Protein AF-A0A1Y0BF62-F1 (afdb_monomer)

Structure (mmCIF, N/CA/C/O backbone):
data_AF-A0A1Y0BF62-F1
#
_entry.id   AF-A0A1Y0BF62-F1
#
loop_
_atom_site.group_PDB
_atom_site.id
_atom_site.type_symbol
_atom_site.label_atom_id
_atom_site.label_alt_id
_atom_site.label_comp_id
_atom_site.label_asym_id
_atom_site.label_entity_id
_atom_site.label_seq_id
_atom_site.pdbx_PDB_ins_code
_atom_site.Cartn_x
_atom_site.Cartn_y
_atom_site.Cartn_z
_atom_site.occupancy
_atom_site.B_iso_or_equiv
_atom_site.auth_seq_id
_atom_site.auth_comp_id
_atom_site.auth_asym_id
_atom_site.auth_atom_id
_atom_site.pdbx_PDB_model_num
ATOM 1 N N . MET A 1 1 ? 2.958 -8.377 -16.073 1.00 68.50 1 MET A N 1
ATOM 2 C CA . MET A 1 1 ? 1.977 -9.301 -15.445 1.00 68.50 1 MET A CA 1
ATOM 3 C C . MET A 1 1 ? 2.474 -9.808 -14.091 1.00 68.50 1 MET A C 1
ATOM 5 O O . MET A 1 1 ? 1.680 -9.956 -13.177 1.00 68.50 1 MET A O 1
ATOM 9 N N . ASP A 1 2 ? 3.781 -9.985 -13.922 1.00 89.94 2 ASP A N 1
ATOM 10 C CA . ASP A 1 2 ? 4.458 -10.363 -12.674 1.00 89.94 2 ASP A CA 1
ATOM 11 C C . ASP A 1 2 ? 4.231 -9.420 -11.474 1.00 89.94 2 ASP A C 1
ATOM 13 O O . ASP A 1 2 ? 3.978 -9.910 -10.380 1.00 89.94 2 ASP A O 1
ATOM 17 N N . VAL A 1 3 ? 4.248 -8.090 -11.644 1.00 92.12 3 VAL A N 1
ATOM 18 C CA . VAL A 1 3 ? 3.962 -7.158 -10.524 1.00 92.12 3 VAL A CA 1
ATOM 19 C C . VAL A 1 3 ? 2.526 -7.314 -10.008 1.00 92.12 3 VAL A C 1
ATOM 21 O O . VAL A 1 3 ? 2.290 -7.238 -8.805 1.00 92.12 3 VAL A O 1
ATOM 24 N N . VAL A 1 4 ? 1.570 -7.545 -10.912 1.00 92.69 4 VAL A N 1
ATOM 25 C CA . VAL A 1 4 ? 0.155 -7.758 -10.562 1.00 92.69 4 VAL A CA 1
ATOM 26 C C . VAL A 1 4 ? -0.028 -9.104 -9.861 1.00 92.69 4 VAL A C 1
ATOM 28 O O . VAL A 1 4 ? -0.746 -9.176 -8.870 1.00 92.69 4 VAL A O 1
ATOM 31 N N . ALA A 1 5 ? 0.667 -10.147 -10.321 1.00 95.50 5 ALA A N 1
ATOM 32 C CA . ALA A 1 5 ? 0.662 -11.449 -9.661 1.00 95.50 5 ALA A CA 1
ATOM 33 C C . ALA A 1 5 ? 1.233 -11.370 -8.234 1.00 95.50 5 ALA A C 1
ATOM 35 O O . ALA A 1 5 ? 0.630 -11.889 -7.298 1.00 95.50 5 ALA A O 1
ATOM 36 N N . ASP A 1 6 ? 2.352 -10.662 -8.040 1.00 96.56 6 ASP A N 1
ATOM 37 C CA . ASP A 1 6 ? 2.916 -10.477 -6.699 1.00 96.56 6 ASP A CA 1
ATOM 38 C C . ASP A 1 6 ? 2.016 -9.606 -5.810 1.00 96.56 6 ASP A C 1
ATOM 40 O O . ASP A 1 6 ? 1.905 -9.855 -4.612 1.00 96.56 6 ASP A O 1
ATOM 44 N N . TYR A 1 7 ? 1.321 -8.619 -6.384 1.00 96.25 7 TYR A N 1
ATOM 45 C CA . TYR A 1 7 ? 0.307 -7.848 -5.664 1.00 96.25 7 TYR A CA 1
ATOM 46 C C . TYR A 1 7 ? -0.834 -8.738 -5.159 1.00 96.25 7 TYR A C 1
ATOM 48 O O . TYR A 1 7 ? -1.144 -8.676 -3.972 1.00 96.25 7 TYR A O 1
ATOM 56 N N . ALA A 1 8 ? -1.408 -9.590 -6.015 1.00 96.62 8 ALA A N 1
ATOM 57 C CA . ALA A 1 8 ? -2.481 -10.507 -5.627 1.00 96.62 8 ALA A CA 1
ATOM 58 C C . ALA A 1 8 ? -2.041 -11.435 -4.482 1.00 96.62 8 ALA A C 1
ATOM 60 O O . ALA A 1 8 ? -2.690 -11.482 -3.439 1.00 96.62 8 ALA A O 1
ATOM 61 N N . ARG A 1 9 ? -0.861 -12.052 -4.617 1.00 97.31 9 ARG A N 1
ATOM 62 C CA . ARG A 1 9 ? -0.258 -12.895 -3.574 1.00 97.31 9 ARG A CA 1
ATOM 63 C C . ARG A 1 9 ? -0.072 -12.148 -2.248 1.00 97.31 9 ARG A C 1
ATOM 65 O O . ARG A 1 9 ? -0.308 -12.693 -1.175 1.00 97.31 9 ARG A O 1
ATOM 72 N N . ILE A 1 10 ? 0.387 -10.896 -2.290 1.00 97.50 10 ILE A N 1
ATOM 73 C CA . ILE A 1 10 ? 0.577 -10.085 -1.078 1.00 97.50 10 ILE A CA 1
ATOM 74 C C . ILE A 1 10 ? -0.766 -9.706 -0.439 1.00 97.50 10 ILE A C 1
ATOM 76 O O . ILE A 1 10 ? -0.838 -9.630 0.786 1.00 97.50 10 ILE A O 1
ATOM 80 N N . VAL A 1 11 ? -1.814 -9.472 -1.231 1.00 96.62 11 VAL A N 1
ATOM 81 C CA . VAL A 1 11 ? -3.164 -9.206 -0.713 1.00 96.62 11 VAL A CA 1
ATOM 82 C C . VAL A 1 11 ? -3.723 -10.430 0.009 1.00 96.62 11 VAL A C 1
ATOM 84 O O . VAL A 1 11 ? -4.261 -10.272 1.099 1.00 96.62 11 VAL A O 1
ATOM 87 N N . GLU A 1 12 ? -3.531 -11.638 -0.519 1.00 96.94 12 GLU A N 1
ATOM 88 C CA . GLU A 1 12 ? -3.909 -12.879 0.176 1.00 96.94 12 GLU A CA 1
ATOM 89 C C . GLU A 1 12 ? -3.200 -13.001 1.531 1.00 96.94 12 GLU A C 1
ATOM 91 O O . GLU A 1 12 ? -3.847 -13.193 2.561 1.00 96.94 12 GLU A O 1
ATOM 96 N N . LEU A 1 13 ? -1.884 -12.760 1.566 1.00 97.00 13 LEU A N 1
ATOM 97 C CA . LEU A 1 13 ? -1.133 -12.737 2.824 1.00 97.00 13 LEU A CA 1
ATOM 98 C C . LEU A 1 13 ? -1.624 -11.649 3.784 1.00 97.00 13 LEU A C 1
ATOM 100 O O . LEU A 1 13 ? -1.580 -11.846 4.996 1.00 97.00 13 LEU A O 1
ATOM 104 N N . LEU A 1 14 ? -2.060 -10.497 3.271 1.00 96.50 14 LEU A N 1
ATOM 105 C CA . LEU A 1 14 ? -2.609 -9.419 4.091 1.00 96.50 14 LEU A CA 1
ATOM 106 C C . LEU A 1 14 ? -3.959 -9.804 4.698 1.00 96.50 14 LEU A C 1
ATOM 108 O O . LEU A 1 14 ? -4.224 -9.430 5.837 1.00 96.50 14 LEU A O 1
ATOM 112 N N . ILE A 1 15 ? -4.789 -10.547 3.969 1.00 93.75 15 ILE A N 1
ATOM 113 C CA . ILE A 1 15 ? -6.057 -11.077 4.481 1.00 93.75 15 ILE A CA 1
ATOM 114 C C . ILE A 1 15 ? -5.787 -12.078 5.611 1.00 93.75 15 ILE A C 1
ATOM 116 O O . ILE A 1 15 ? -6.423 -11.999 6.657 1.00 93.75 15 ILE A O 1
ATOM 120 N N . GLU A 1 16 ? -4.810 -12.967 5.433 1.00 94.75 16 GLU A N 1
ATOM 121 C CA . GLU A 1 16 ? -4.466 -14.000 6.417 1.00 94.75 16 GLU A CA 1
ATOM 122 C C . GLU A 1 16 ? -3.790 -13.428 7.676 1.00 94.75 16 GLU A C 1
ATOM 124 O O . GLU A 1 16 ? -4.149 -13.771 8.800 1.00 94.75 16 GLU A O 1
ATOM 129 N N . HIS A 1 17 ? -2.815 -12.531 7.505 1.00 94.06 17 HIS A N 1
ATOM 130 C CA . HIS A 1 17 ? -1.959 -12.063 8.602 1.00 94.06 17 HIS A CA 1
ATOM 131 C C . HIS A 1 17 ? -2.379 -10.699 9.169 1.00 94.06 17 HIS A C 1
ATOM 133 O O . HIS A 1 17 ? -1.892 -10.282 10.228 1.00 94.06 17 HIS A O 1
ATOM 139 N N . GLY A 1 18 ? -3.241 -9.964 8.463 1.00 91.44 18 GLY A N 1
ATOM 140 C CA . GLY A 1 18 ? -3.711 -8.640 8.856 1.00 91.44 18 GLY A CA 1
ATOM 141 C C . GLY A 1 18 ? -2.563 -7.669 9.186 1.00 91.44 18 GLY A C 1
ATOM 142 O O . GLY A 1 18 ? -1.596 -7.556 8.424 1.00 91.44 18 GLY A O 1
ATOM 143 N N . PRO A 1 19 ? -2.622 -6.944 10.320 1.00 89.31 19 PRO A N 1
ATOM 144 C CA . PRO A 1 19 ? -1.620 -5.937 10.684 1.00 89.31 19 PRO A CA 1
ATOM 145 C C . PRO A 1 19 ? -0.238 -6.523 11.009 1.00 89.31 19 PRO A C 1
ATOM 147 O O . PRO A 1 19 ? 0.730 -5.769 11.123 1.00 89.31 19 PRO A O 1
ATOM 150 N N . ASN A 1 20 ? -0.121 -7.848 11.142 1.00 92.38 20 ASN A N 1
ATOM 151 C CA . ASN A 1 20 ? 1.156 -8.520 11.370 1.00 92.38 20 ASN A CA 1
ATOM 152 C C . ASN A 1 20 ? 1.950 -8.761 10.082 1.00 92.38 20 ASN A C 1
ATOM 154 O O . ASN A 1 20 ? 3.108 -9.177 10.162 1.00 92.38 20 ASN A O 1
ATOM 158 N N . LEU A 1 21 ? 1.386 -8.459 8.906 1.00 95.31 21 LEU A N 1
ATOM 159 C CA . LEU A 1 21 ? 2.142 -8.483 7.662 1.00 95.31 21 LEU A CA 1
ATOM 160 C C . LEU A 1 2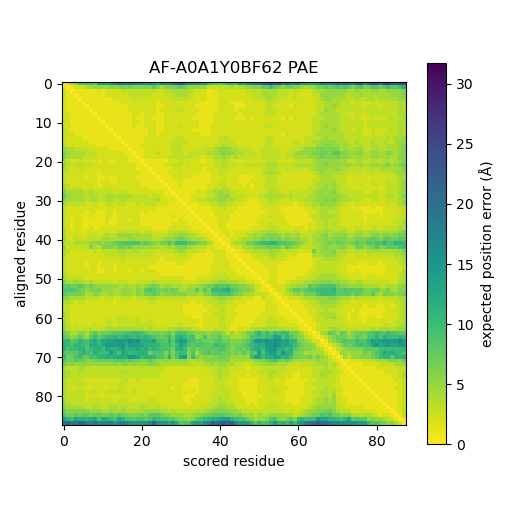1 ? 3.221 -7.386 7.692 1.00 95.31 21 LEU A C 1
ATOM 162 O O . LEU A 1 21 ? 2.926 -6.192 7.734 1.00 95.31 21 LEU A O 1
ATOM 166 N N . ARG A 1 22 ? 4.491 -7.796 7.676 1.00 94.75 22 ARG A N 1
ATOM 167 C CA . ARG A 1 22 ? 5.668 -6.915 7.786 1.00 94.75 22 ARG A CA 1
ATOM 168 C C . ARG A 1 22 ? 6.538 -7.003 6.534 1.00 94.75 22 ARG A C 1
ATOM 170 O O . ARG A 1 22 ? 6.132 -7.525 5.491 1.00 94.75 22 ARG A O 1
ATOM 177 N N . LEU A 1 23 ? 7.749 -6.455 6.622 1.00 95.31 23 LEU A N 1
ATOM 178 C CA . LEU A 1 23 ? 8.741 -6.586 5.567 1.00 95.31 23 LEU A CA 1
ATOM 179 C C . LEU A 1 23 ? 9.025 -8.078 5.310 1.00 95.31 23 LEU A C 1
ATOM 181 O O . LEU A 1 23 ? 9.085 -8.849 6.263 1.00 95.31 23 LEU A O 1
ATOM 185 N N . PRO A 1 24 ? 9.203 -8.484 4.040 1.00 95.44 24 PRO A N 1
ATOM 186 C CA . PRO A 1 24 ? 9.366 -7.628 2.865 1.00 95.44 24 PRO A CA 1
ATOM 187 C C . PRO A 1 24 ? 8.056 -7.178 2.192 1.00 95.44 24 PRO A C 1
ATOM 189 O O . PRO A 1 24 ? 8.135 -6.357 1.278 1.00 95.44 24 PRO A O 1
ATOM 192 N N . HIS A 1 25 ? 6.887 -7.674 2.604 1.00 96.56 25 HIS A N 1
ATOM 193 C CA . HIS A 1 25 ? 5.616 -7.500 1.884 1.00 96.56 25 HIS A CA 1
ATOM 194 C C . HIS A 1 25 ? 4.866 -6.216 2.235 1.00 96.56 25 HIS A C 1
ATOM 196 O O . HIS A 1 25 ? 4.264 -5.609 1.350 1.00 96.56 25 HIS A O 1
ATOM 202 N N . SER A 1 26 ? 4.958 -5.774 3.489 1.00 96.88 26 SER A N 1
ATOM 203 C CA . SER A 1 26 ? 4.361 -4.527 3.957 1.00 96.88 26 SER A CA 1
ATOM 204 C C . SER A 1 26 ? 5.324 -3.712 4.822 1.00 96.88 26 SER A C 1
ATOM 206 O O . SER A 1 26 ? 6.251 -4.245 5.435 1.00 96.88 26 SER A O 1
ATOM 208 N N . ARG A 1 27 ? 5.145 -2.393 4.849 1.00 95.44 27 ARG A N 1
ATOM 209 C CA . ARG A 1 27 ? 5.894 -1.463 5.703 1.00 95.44 27 ARG A CA 1
ATOM 210 C C . ARG A 1 27 ? 4.937 -0.477 6.367 1.00 95.44 27 ARG A C 1
ATOM 212 O O . ARG A 1 27 ? 4.066 0.076 5.707 1.00 95.44 27 ARG A O 1
ATOM 219 N N . THR A 1 28 ? 5.152 -0.196 7.653 1.00 94.50 28 THR A N 1
ATOM 220 C CA . THR A 1 28 ? 4.446 0.885 8.356 1.00 94.50 28 THR A CA 1
ATOM 221 C C . THR A 1 28 ? 5.014 2.257 7.988 1.00 94.50 28 THR A C 1
ATOM 223 O O . THR A 1 28 ? 6.232 2.442 7.925 1.00 94.50 28 THR A O 1
ATOM 226 N N . PHE A 1 29 ? 4.122 3.219 7.759 1.00 92.06 29 PHE A N 1
ATOM 227 C CA . PHE A 1 29 ? 4.425 4.635 7.532 1.00 92.06 29 PHE A CA 1
ATOM 228 C C . PHE A 1 29 ? 3.958 5.522 8.700 1.00 92.06 29 PHE A C 1
ATOM 230 O O . PHE A 1 29 ? 4.023 6.750 8.612 1.00 92.06 29 PHE A O 1
ATOM 237 N N . GLY A 1 30 ? 3.497 4.915 9.799 1.00 92.31 30 GLY A N 1
ATOM 238 C CA . GLY A 1 30 ? 3.017 5.619 10.987 1.00 92.31 30 GLY A CA 1
ATOM 239 C C . GLY A 1 30 ? 1.646 6.284 10.809 1.00 92.31 30 GLY A C 1
ATOM 240 O O . GLY A 1 30 ? 1.220 6.628 9.701 1.00 92.31 30 GLY A O 1
ATOM 241 N N . GLY A 1 31 ? 0.946 6.471 11.932 1.00 92.31 31 GLY A N 1
ATOM 242 C CA . GLY A 1 31 ? -0.397 7.062 11.955 1.00 92.31 31 GLY A CA 1
ATOM 243 C C . GLY A 1 31 ? -1.452 6.210 11.243 1.00 92.31 31 GLY A C 1
ATOM 244 O O . GLY A 1 31 ? -2.311 6.765 10.575 1.00 92.31 31 GLY A O 1
ATOM 245 N N . GLY A 1 32 ? -1.342 4.878 11.312 1.00 93.50 32 GLY A N 1
ATOM 246 C CA . GLY A 1 32 ? -2.298 3.951 10.685 1.00 93.50 32 GLY A CA 1
ATOM 247 C C . GLY A 1 32 ? -2.147 3.767 9.169 1.00 93.50 32 GLY A C 1
ATOM 248 O O . GLY A 1 32 ? -2.954 3.063 8.567 1.00 93.50 32 GLY A O 1
ATOM 249 N N . LEU A 1 33 ? -1.117 4.363 8.556 1.00 95.88 33 LEU A N 1
ATOM 250 C CA . LEU A 1 33 ? -0.804 4.205 7.136 1.00 95.88 33 LEU A CA 1
ATOM 251 C C . LEU A 1 33 ? 0.236 3.101 6.914 1.00 95.88 33 LEU A C 1
ATOM 253 O O . LEU A 1 33 ? 1.278 3.072 7.577 1.00 95.88 33 LEU A O 1
ATOM 257 N N . PHE A 1 34 ? -0.013 2.247 5.926 1.00 96.56 34 PHE A N 1
ATOM 258 C CA . PHE A 1 34 ? 0.844 1.125 5.554 1.00 96.56 34 PHE A CA 1
ATOM 259 C C . PHE A 1 34 ? 1.088 1.103 4.040 1.00 96.56 34 PHE A C 1
ATOM 261 O O . PHE A 1 34 ? 0.321 1.675 3.271 1.00 96.56 34 PHE A O 1
ATOM 268 N N . GLU A 1 35 ? 2.159 0.443 3.605 1.00 96.19 35 GLU A N 1
ATOM 269 C CA . GLU A 1 35 ? 2.549 0.294 2.198 1.00 96.19 35 GLU A CA 1
ATOM 270 C C . GLU A 1 35 ? 2.710 -1.189 1.853 1.00 96.19 35 GLU A C 1
ATOM 272 O O . GLU A 1 35 ? 3.555 -1.855 2.446 1.00 96.19 35 GLU A O 1
ATOM 277 N N . LEU A 1 36 ? 1.978 -1.684 0.853 1.00 97.12 36 LEU A N 1
ATOM 278 C CA . LEU A 1 36 ? 2.248 -2.952 0.177 1.00 97.12 36 LEU A CA 1
ATOM 279 C C . LEU A 1 36 ? 3.399 -2.801 -0.818 1.00 97.12 36 LEU A C 1
ATOM 281 O O . LEU A 1 36 ? 3.506 -1.797 -1.533 1.00 97.12 36 LEU A O 1
ATOM 285 N N . ARG A 1 37 ? 4.242 -3.834 -0.898 1.00 95.69 37 ARG A N 1
ATOM 286 C CA . ARG A 1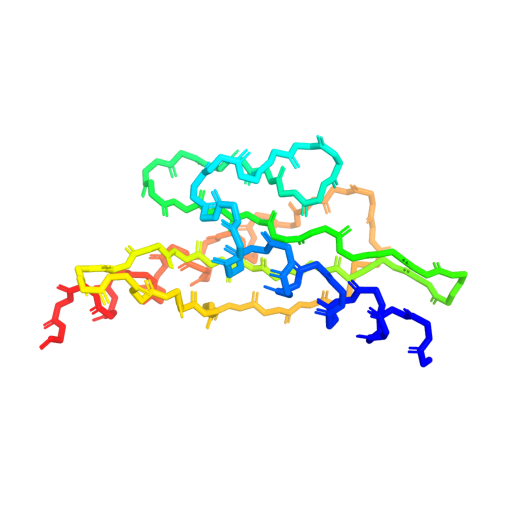 37 ? 5.524 -3.795 -1.615 1.00 95.69 37 ARG A CA 1
ATOM 287 C C . ARG A 1 37 ? 5.666 -4.858 -2.717 1.00 95.69 37 ARG A C 1
ATOM 289 O O . ARG A 1 37 ? 6.669 -5.580 -2.700 1.00 95.69 37 ARG A O 1
ATOM 296 N N . PRO A 1 38 ? 4.738 -4.944 -3.691 1.00 96.06 38 PRO A N 1
ATOM 297 C CA . PRO A 1 38 ? 4.869 -5.890 -4.790 1.00 96.06 38 PRO A CA 1
ATOM 298 C C . PRO A 1 38 ? 6.094 -5.598 -5.664 1.00 96.06 38 PRO A C 1
ATOM 300 O O . PRO A 1 38 ? 6.478 -4.440 -5.888 1.00 96.06 38 PRO A O 1
ATOM 303 N N . ARG A 1 39 ? 6.739 -6.658 -6.149 1.00 93.50 39 ARG A N 1
ATOM 304 C CA . ARG A 1 39 ? 7.922 -6.595 -7.013 1.00 93.50 39 ARG A CA 1
ATOM 305 C C . ARG A 1 39 ? 7.833 -7.646 -8.111 1.00 93.50 39 ARG A C 1
ATOM 307 O O . ARG A 1 39 ? 7.502 -8.794 -7.856 1.00 93.50 39 ARG A O 1
ATOM 314 N N . GLY A 1 40 ? 8.201 -7.244 -9.320 1.00 90.94 40 GLY A N 1
ATOM 315 C CA . GLY A 1 40 ? 8.362 -8.121 -10.471 1.00 90.94 40 GLY A CA 1
ATOM 316 C C . GLY A 1 40 ? 9.662 -7.806 -11.205 1.00 90.94 40 GLY A C 1
ATOM 317 O O . GLY A 1 40 ? 10.317 -6.797 -10.945 1.00 90.94 40 GLY A O 1
ATOM 318 N N . LYS A 1 41 ? 10.022 -8.658 -12.160 1.00 89.94 41 LYS 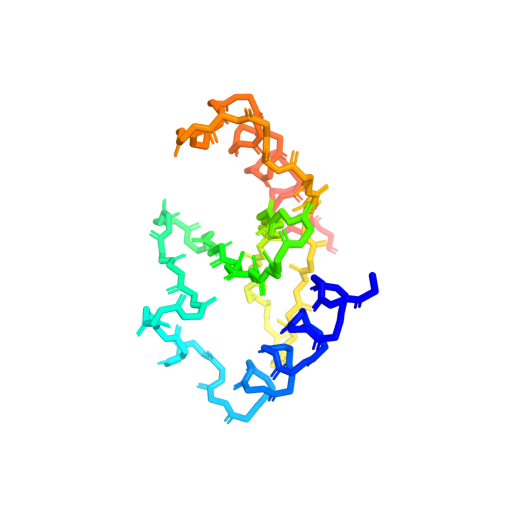A N 1
ATOM 319 C CA . LYS A 1 41 ? 11.090 -8.389 -13.127 1.00 89.94 41 LYS A CA 1
ATOM 320 C C . LYS A 1 41 ? 10.778 -7.144 -13.961 1.00 89.94 41 LYS A C 1
ATOM 322 O O . LYS A 1 41 ? 11.694 -6.413 -14.314 1.00 89.94 41 LYS A O 1
ATOM 327 N N . SER A 1 42 ? 9.499 -6.879 -14.241 1.00 86.75 42 SER A N 1
ATOM 328 C CA . SER A 1 42 ? 9.076 -5.715 -15.025 1.00 86.75 42 SER A CA 1
ATOM 329 C C . SER A 1 42 ? 9.062 -4.398 -14.237 1.00 86.75 42 SER A C 1
ATOM 331 O O . SER A 1 42 ? 8.792 -3.353 -14.827 1.00 86.75 42 SER A O 1
ATOM 333 N N . GLY A 1 43 ? 9.275 -4.420 -12.915 1.00 88.44 43 GLY A N 1
ATOM 334 C CA . GLY A 1 43 ? 9.299 -3.208 -12.099 1.00 88.44 43 GLY A CA 1
ATOM 335 C C . GLY A 1 43 ? 8.833 -3.385 -10.655 1.00 88.44 43 GLY A C 1
ATOM 336 O O . GLY A 1 43 ? 8.655 -4.487 -10.136 1.00 88.44 43 GLY A O 1
ATOM 337 N N . ILE A 1 44 ? 8.642 -2.252 -9.981 1.00 91.50 44 ILE A N 1
ATOM 338 C CA . ILE A 1 44 ? 8.324 -2.189 -8.554 1.00 91.50 44 ILE A CA 1
ATOM 339 C C . ILE A 1 44 ? 7.011 -1.427 -8.376 1.00 91.50 44 ILE A C 1
ATOM 341 O O . ILE A 1 44 ? 6.935 -0.238 -8.676 1.00 91.50 44 ILE A O 1
ATOM 345 N N . GLY A 1 45 ? 5.981 -2.101 -7.866 1.00 93.00 45 GLY A N 1
ATOM 346 C CA . GLY A 1 45 ? 4.702 -1.476 -7.527 1.00 93.00 45 GLY A CA 1
ATOM 347 C C . GLY A 1 45 ? 4.639 -1.103 -6.050 1.00 93.00 45 GLY A C 1
ATOM 348 O O . GLY A 1 45 ? 5.289 -1.734 -5.214 1.00 93.00 45 GLY A O 1
ATOM 349 N N . ARG A 1 46 ? 3.855 -0.085 -5.707 1.00 94.69 46 ARG A N 1
ATOM 350 C CA . ARG A 1 46 ? 3.519 0.260 -4.322 1.00 94.69 46 ARG A CA 1
ATOM 351 C C . ARG A 1 46 ? 2.043 0.575 -4.208 1.00 94.69 46 ARG A C 1
ATOM 353 O O . ARG A 1 46 ? 1.476 1.180 -5.111 1.00 94.69 46 ARG A O 1
ATOM 360 N N . ALA A 1 47 ? 1.443 0.170 -3.095 1.00 96.50 47 ALA A N 1
ATOM 361 C CA . ALA A 1 47 ? 0.069 0.518 -2.769 1.00 96.50 47 ALA A CA 1
ATOM 362 C C . ALA A 1 47 ? -0.031 0.899 -1.295 1.00 96.50 47 ALA A C 1
ATOM 364 O O . ALA A 1 47 ? 0.322 0.112 -0.421 1.00 96.50 47 ALA A O 1
ATOM 365 N N . PHE A 1 48 ? -0.500 2.107 -1.016 1.00 97.19 48 PHE A N 1
ATOM 366 C CA . PHE A 1 48 ? -0.803 2.547 0.334 1.00 97.19 48 PHE A CA 1
ATOM 367 C C . PHE A 1 48 ? -2.169 2.041 0.769 1.00 97.19 48 PHE A C 1
ATOM 369 O O . PHE A 1 48 ? -3.117 2.065 -0.017 1.00 97.19 48 PHE A 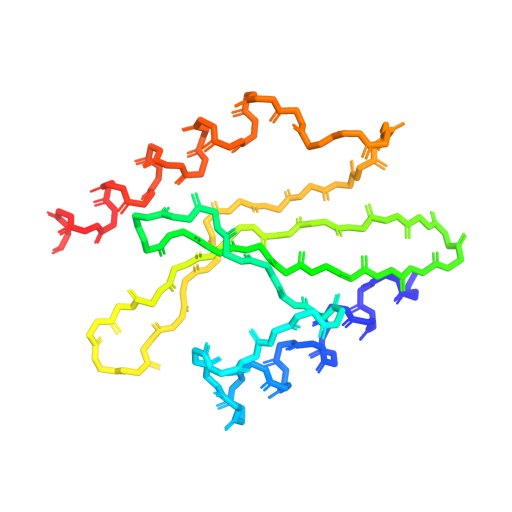O 1
ATOM 376 N N . TYR A 1 49 ? -2.269 1.630 2.026 1.00 97.31 49 TYR A N 1
ATOM 377 C CA . TYR A 1 49 ? -3.500 1.123 2.610 1.00 97.31 49 TYR A CA 1
ATOM 378 C C . TYR A 1 49 ? -3.622 1.474 4.093 1.00 97.31 49 TYR A C 1
ATOM 380 O O . TYR A 1 49 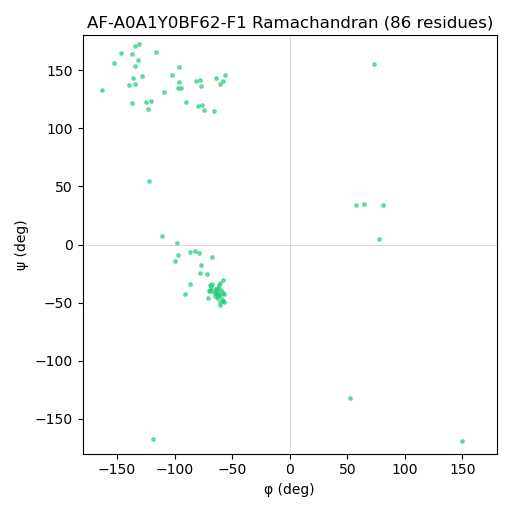? -2.642 1.851 4.743 1.00 97.31 49 TYR A O 1
ATOM 388 N N . CYS A 1 50 ? -4.832 1.338 4.626 1.00 96.31 50 CYS A N 1
ATOM 389 C CA . CYS A 1 50 ? -5.119 1.422 6.055 1.00 96.31 50 CYS A CA 1
ATOM 390 C C . CYS A 1 50 ? -6.091 0.315 6.484 1.00 96.31 50 CYS A C 1
ATOM 392 O O . CYS A 1 50 ? -6.753 -0.312 5.651 1.00 96.31 50 CYS A O 1
ATOM 394 N N . PHE A 1 51 ? -6.157 0.081 7.794 1.00 94.31 51 PHE A N 1
ATOM 395 C CA . PHE A 1 51 ? -7.185 -0.751 8.412 1.00 94.31 51 PHE A CA 1
ATOM 396 C C . PHE A 1 51 ? -8.322 0.131 8.924 1.00 94.31 51 PHE A C 1
ATOM 398 O O . PHE A 1 51 ? -8.074 1.188 9.506 1.00 94.31 51 PHE A O 1
ATOM 405 N N . LEU A 1 52 ? -9.553 -0.336 8.745 1.00 91.44 52 LEU A N 1
ATOM 406 C CA . LEU A 1 52 ? -10.758 0.230 9.339 1.00 91.44 52 LEU A CA 1
ATOM 407 C C . LEU A 1 52 ? -11.401 -0.783 10.293 1.00 91.44 52 LEU A C 1
ATOM 409 O O . LEU A 1 52 ? -11.101 -1.981 10.261 1.00 91.44 52 LEU A O 1
ATOM 413 N N . ALA A 1 53 ? -12.329 -0.303 11.123 1.00 86.69 53 ALA A N 1
ATOM 414 C CA . ALA A 1 53 ? -13.133 -1.162 11.984 1.00 86.69 53 ALA A CA 1
ATOM 415 C C . ALA A 1 53 ? -13.883 -2.238 11.172 1.00 86.69 53 ALA A C 1
ATOM 417 O O . ALA A 1 53 ? -14.314 -1.999 10.035 1.00 86.69 53 ALA A O 1
ATOM 418 N N . GLY A 1 54 ? -14.035 -3.419 11.780 1.00 85.50 54 GLY A N 1
ATOM 419 C CA . GLY A 1 54 ? -14.692 -4.574 11.164 1.00 85.50 54 GLY A CA 1
ATOM 420 C C . GLY A 1 54 ? -13.803 -5.370 10.203 1.00 85.50 54 GLY A C 1
ATOM 421 O O . GLY A 1 54 ? -14.307 -5.858 9.201 1.00 85.50 54 GLY A O 1
ATOM 422 N N . GLN A 1 55 ? -12.493 -5.473 10.475 1.00 85.62 55 GLN A N 1
ATOM 423 C CA . GLN A 1 55 ? -11.530 -6.244 9.662 1.00 85.62 55 GLN A CA 1
ATOM 424 C C . GLN A 1 55 ? -11.471 -5.809 8.185 1.00 85.62 55 GLN A C 1
ATOM 426 O O . GLN A 1 55 ? -11.238 -6.614 7.288 1.00 85.62 55 GLN A O 1
ATOM 431 N N . ARG A 1 56 ? -11.660 -4.511 7.921 1.00 90.62 56 ARG A N 1
ATOM 432 C CA . ARG A 1 56 ? -11.624 -3.960 6.563 1.00 90.62 56 ARG A CA 1
ATOM 433 C C . ARG A 1 56 ? -10.255 -3.374 6.253 1.00 90.62 56 ARG A C 1
ATOM 435 O O . ARG A 1 56 ? -9.702 -2.611 7.043 1.00 90.62 56 ARG A O 1
ATOM 442 N N . VAL A 1 57 ? -9.743 -3.696 5.073 1.00 94.50 57 VAL A N 1
ATOM 443 C CA . VAL A 1 57 ? -8.539 -3.096 4.496 1.00 94.50 57 VAL A CA 1
ATOM 444 C C . VAL A 1 57 ? -8.960 -2.222 3.329 1.00 94.50 57 VAL A C 1
ATOM 446 O O . VAL A 1 57 ? -9.702 -2.675 2.461 1.00 94.50 57 VAL A O 1
ATOM 449 N N . VAL A 1 58 ? -8.460 -0.990 3.278 1.00 95.69 58 VAL A N 1
ATOM 450 C CA . VAL A 1 58 ? -8.747 -0.072 2.173 1.00 95.69 58 VAL A CA 1
ATOM 451 C C . VAL A 1 58 ? -7.461 0.335 1.480 1.00 95.69 58 VAL A C 1
ATOM 453 O O . VAL A 1 58 ? -6.556 0.881 2.110 1.00 95.69 58 VAL A O 1
ATOM 456 N N . ILE A 1 59 ? -7.391 0.089 0.171 1.00 96.88 59 ILE A N 1
ATOM 457 C CA . ILE A 1 59 ? -6.310 0.585 -0.680 1.00 96.88 59 ILE A CA 1
ATOM 458 C C . ILE A 1 59 ? -6.598 2.046 -1.026 1.00 96.88 59 ILE A C 1
ATOM 460 O O . ILE A 1 59 ? -7.604 2.369 -1.649 1.00 96.88 59 ILE A O 1
ATOM 464 N N . LEU A 1 60 ? -5.694 2.933 -0.629 1.00 97.19 60 LEU A N 1
ATOM 465 C CA . LEU A 1 60 ? -5.853 4.381 -0.743 1.00 97.19 60 LEU A CA 1
ATOM 466 C C . LEU A 1 60 ? -5.289 4.909 -2.058 1.00 97.19 60 LEU A C 1
ATOM 468 O O . LEU A 1 60 ? -5.856 5.803 -2.683 1.00 97.19 60 LEU A O 1
ATOM 472 N N . HIS A 1 61 ? -4.125 4.408 -2.459 1.00 96.12 61 HIS A N 1
ATOM 473 C CA . HIS A 1 61 ? -3.399 4.901 -3.621 1.00 96.12 61 HIS A CA 1
ATOM 474 C C . HIS A 1 61 ? -2.345 3.880 -4.053 1.00 96.12 61 HIS A C 1
ATOM 476 O O . HIS A 1 61 ? -1.593 3.397 -3.210 1.00 96.12 61 HIS A O 1
ATOM 482 N N . ALA A 1 62 ? -2.269 3.567 -5.347 1.00 94.44 62 ALA A N 1
ATOM 483 C CA . ALA A 1 62 ? -1.267 2.666 -5.907 1.00 94.44 62 ALA A CA 1
ATOM 484 C C . ALA A 1 62 ? -0.553 3.312 -7.095 1.00 94.44 62 ALA A C 1
ATOM 486 O O . ALA A 1 62 ? -1.163 4.054 -7.864 1.00 94.44 62 ALA A O 1
ATOM 487 N N . PHE A 1 63 ? 0.734 3.011 -7.243 1.00 91.38 63 PHE A N 1
ATOM 488 C CA . PHE A 1 63 ? 1.582 3.570 -8.289 1.00 91.38 63 PHE A CA 1
ATOM 489 C C . PHE A 1 63 ? 2.724 2.615 -8.653 1.00 91.38 63 PHE A C 1
ATOM 491 O O . PHE A 1 63 ? 3.154 1.772 -7.858 1.00 91.38 63 PHE A O 1
ATOM 498 N N . ILE A 1 64 ? 3.236 2.763 -9.877 1.00 89.25 64 ILE A N 1
ATOM 499 C CA . ILE A 1 64 ? 4.470 2.105 -10.310 1.00 89.25 64 ILE A CA 1
ATOM 500 C C . ILE A 1 64 ? 5.635 3.033 -10.005 1.00 89.25 64 ILE A C 1
ATOM 502 O O . ILE A 1 64 ? 5.688 4.178 -10.457 1.00 89.25 64 ILE A O 1
ATOM 506 N N . LYS A 1 65 ? 6.580 2.527 -9.223 1.00 81.19 65 LYS A N 1
ATOM 507 C CA . LYS A 1 65 ? 7.733 3.287 -8.777 1.00 81.19 65 LYS A CA 1
ATOM 508 C C . LYS A 1 65 ? 8.742 3.410 -9.918 1.00 81.19 65 LYS A C 1
ATOM 510 O O . LYS A 1 65 ? 9.242 2.404 -10.412 1.00 81.19 65 LYS A O 1
ATOM 515 N N . LYS A 1 66 ? 9.051 4.647 -10.315 1.00 77.44 66 LYS A N 1
ATOM 516 C CA . LYS A 1 66 ? 10.077 4.961 -11.328 1.00 77.44 66 LYS A CA 1
ATOM 517 C C . LYS A 1 66 ? 11.437 5.343 -10.719 1.00 77.44 66 LYS A C 1
ATOM 519 O O . LYS A 1 66 ? 12.414 5.456 -11.446 1.00 77.44 66 LYS A O 1
ATOM 524 N N . SER A 1 67 ? 11.503 5.533 -9.399 1.00 72.62 67 SER A N 1
ATOM 525 C CA . SER A 1 67 ? 12.701 5.921 -8.634 1.00 72.62 67 SER A CA 1
ATOM 526 C C . SER A 1 67 ? 12.917 5.007 -7.412 1.00 72.62 67 SER A C 1
ATOM 528 O O . SER A 1 67 ? 12.077 4.165 -7.103 1.00 72.62 67 SER A O 1
ATOM 530 N N . GLN A 1 68 ? 14.044 5.123 -6.696 1.00 67.56 68 GLN A N 1
ATOM 531 C CA . GLN A 1 68 ? 14.326 4.296 -5.503 1.00 67.56 68 GLN A CA 1
ATOM 532 C C . GLN A 1 6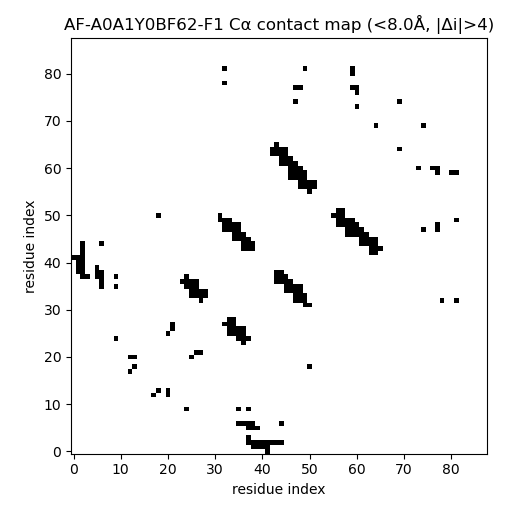8 ? 13.578 4.748 -4.241 1.00 67.56 68 GLN A C 1
ATOM 534 O O . GLN A 1 68 ? 13.272 3.928 -3.372 1.00 67.56 68 GLN A O 1
ATOM 539 N N . GLU A 1 69 ? 13.189 6.017 -4.146 1.00 75.06 69 GLU A N 1
ATOM 540 C CA . GLU A 1 69 ? 12.486 6.582 -2.988 1.00 75.06 69 GLU A CA 1
ATOM 541 C C . GLU A 1 69 ? 10.994 6.740 -3.254 1.00 75.06 69 GLU A C 1
ATOM 543 O O . GLU A 1 69 ? 10.569 6.948 -4.387 1.00 75.06 69 GLU A O 1
ATOM 548 N N . THR A 1 70 ? 10.174 6.553 -2.219 1.00 73.50 70 THR A N 1
ATOM 549 C CA . THR A 1 70 ? 8.731 6.773 -2.346 1.00 73.50 70 THR A CA 1
ATOM 550 C C . THR A 1 70 ? 8.498 8.286 -2.382 1.00 73.50 70 THR A C 1
ATOM 552 O O . THR A 1 70 ? 8.825 8.942 -1.391 1.00 73.50 70 THR A O 1
ATOM 555 N N . PRO A 1 71 ? 7.981 8.865 -3.485 1.00 79.44 71 PRO A N 1
ATOM 556 C CA . PRO A 1 71 ? 7.860 10.313 -3.587 1.00 79.44 71 PRO A CA 1
ATOM 557 C C . PRO A 1 71 ? 6.957 10.865 -2.480 1.00 79.44 71 PRO A C 1
ATOM 559 O O . PRO A 1 71 ? 5.900 10.302 -2.176 1.00 79.44 71 PRO A O 1
ATOM 562 N N . ALA A 1 72 ? 7.350 11.991 -1.880 1.00 85.19 72 ALA A N 1
ATOM 563 C CA . ALA A 1 72 ? 6.610 12.601 -0.772 1.00 85.19 72 ALA A CA 1
ATOM 564 C C . ALA A 1 72 ? 5.153 12.938 -1.146 1.00 85.19 72 ALA A C 1
ATOM 566 O O . ALA A 1 72 ? 4.257 12.869 -0.303 1.00 85.19 72 ALA A O 1
ATOM 567 N N . GLN A 1 73 ? 4.910 13.253 -2.422 1.00 89.38 73 GLN A N 1
ATOM 568 C CA . GLN A 1 73 ? 3.580 13.543 -2.958 1.00 89.38 73 GLN A CA 1
ATOM 569 C C . GLN A 1 73 ? 2.628 12.343 -2.853 1.00 89.38 73 GLN A C 1
ATOM 571 O O . GLN A 1 73 ? 1.492 12.528 -2.422 1.00 89.38 73 GLN A O 1
ATOM 576 N N . GLU A 1 74 ? 3.099 11.121 -3.123 1.00 92.69 74 GLU A N 1
ATOM 577 C CA . GLU A 1 74 ? 2.261 9.914 -3.045 1.00 92.69 74 GLU A CA 1
ATOM 578 C C . GLU A 1 74 ? 1.854 9.619 -1.602 1.00 92.69 74 GLU A C 1
ATOM 580 O O . GLU A 1 74 ? 0.696 9.316 -1.309 1.00 92.69 74 GLU A O 1
ATOM 585 N N . THR A 1 75 ? 2.791 9.802 -0.666 1.00 91.62 75 THR A N 1
ATOM 586 C CA . THR A 1 75 ? 2.500 9.666 0.769 1.00 91.62 75 THR A CA 1
ATOM 587 C C . THR A 1 75 ? 1.500 10.732 1.224 1.00 91.62 75 THR A C 1
ATOM 589 O O . THR A 1 75 ? 0.575 10.436 1.981 1.00 91.62 75 THR A O 1
ATOM 592 N N 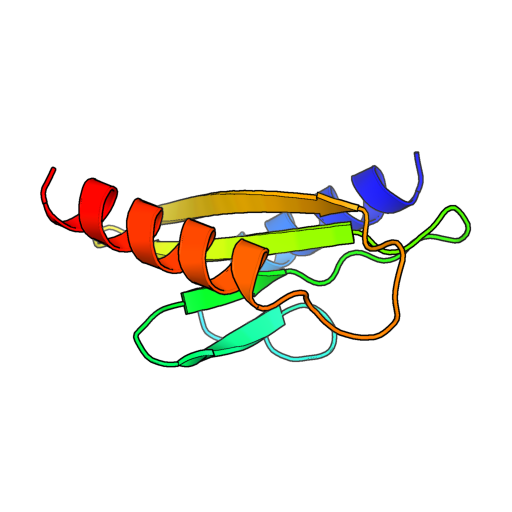. LYS A 1 76 ? 1.648 11.979 0.756 1.00 94.56 76 LYS A N 1
ATOM 593 C CA . LYS A 1 76 ? 0.723 13.077 1.073 1.00 94.56 76 LYS A CA 1
ATOM 594 C C . LYS A 1 76 ? -0.685 12.789 0.546 1.00 94.56 76 LYS A C 1
ATOM 596 O O . LYS A 1 76 ? -1.652 12.993 1.281 1.00 94.56 76 LYS A O 1
ATOM 601 N N . LEU A 1 77 ? -0.801 12.283 -0.682 1.00 96.38 77 LEU A N 1
ATOM 602 C CA . LEU A 1 77 ? -2.076 11.895 -1.283 1.00 96.38 77 LEU A CA 1
ATOM 603 C C . LEU A 1 77 ? -2.739 10.755 -0.504 1.00 96.38 77 LEU A C 1
ATOM 605 O O . LEU A 1 77 ? -3.919 10.851 -0.170 1.00 96.38 77 LEU A O 1
ATOM 609 N N . ALA A 1 78 ? -1.979 9.716 -0.150 1.00 96.88 78 ALA A N 1
ATOM 610 C CA . ALA A 1 78 ? -2.493 8.602 0.639 1.00 96.88 78 ALA A CA 1
ATOM 611 C C . ALA A 1 78 ? -3.008 9.060 2.013 1.00 96.88 78 ALA A C 1
ATOM 613 O O . ALA A 1 78 ? -4.106 8.685 2.413 1.00 96.88 78 ALA A O 1
ATOM 614 N N . ARG A 1 79 ? -2.272 9.938 2.711 1.00 96.06 79 ARG A N 1
ATOM 615 C CA . ARG A 1 79 ? -2.729 10.508 3.992 1.00 96.06 79 ARG A CA 1
ATOM 616 C C . ARG A 1 79 ? -3.987 11.358 3.848 1.00 96.06 79 ARG A C 1
ATOM 618 O O . ARG A 1 79 ? -4.828 11.318 4.740 1.00 96.06 79 ARG A O 1
ATOM 625 N N . LYS A 1 80 ? -4.117 12.127 2.761 1.00 96.81 80 LYS A N 1
ATOM 626 C CA . LYS A 1 80 ? -5.334 12.899 2.474 1.00 96.81 80 LYS A CA 1
ATOM 627 C C . LYS A 1 80 ? -6.541 11.962 2.332 1.00 96.81 80 LYS A C 1
ATOM 629 O O . LYS A 1 80 ? -7.504 12.127 3.068 1.00 96.81 80 LYS A O 1
ATOM 634 N N . ARG A 1 81 ? -6.432 10.933 1.485 1.00 97.38 81 ARG A N 1
ATOM 635 C CA . ARG A 1 81 ? -7.496 9.937 1.262 1.00 97.38 81 ARG A CA 1
ATOM 636 C C . ARG A 1 81 ? -7.848 9.146 2.518 1.00 97.38 81 ARG A C 1
ATOM 638 O O . ARG A 1 81 ? -9.011 8.881 2.771 1.00 97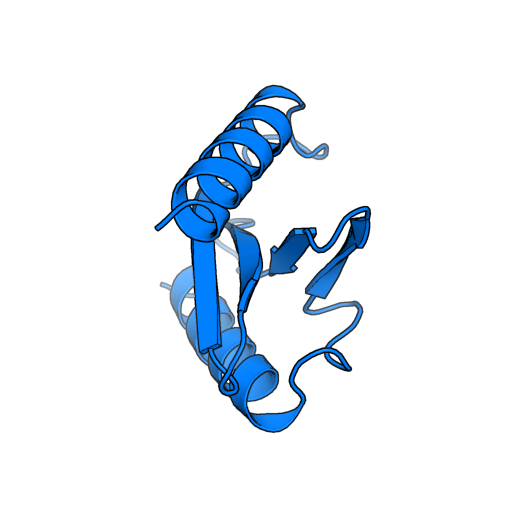.38 81 ARG A O 1
ATOM 645 N N . MET A 1 82 ? -6.856 8.808 3.342 1.00 96.19 82 MET A N 1
ATOM 646 C CA . MET A 1 82 ? -7.102 8.117 4.611 1.00 96.19 82 MET A CA 1
ATOM 647 C C . MET A 1 82 ? -8.003 8.935 5.543 1.00 96.19 82 MET A C 1
ATOM 649 O O . MET A 1 82 ? -8.854 8.362 6.210 1.00 96.19 82 MET A O 1
ATOM 653 N N . LYS A 1 83 ? -7.822 10.262 5.582 1.00 95.31 83 LYS A N 1
ATOM 654 C CA . 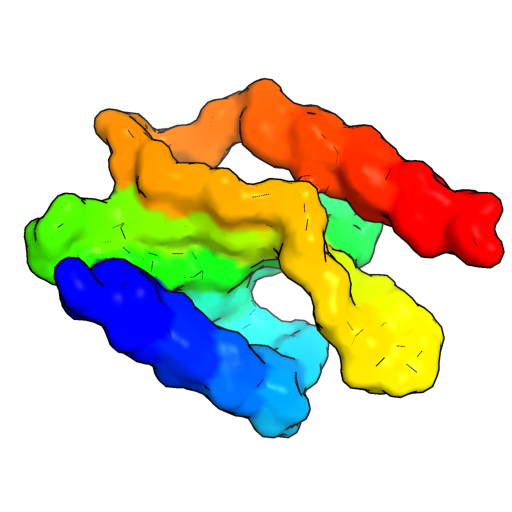LYS A 1 83 ? -8.674 11.153 6.380 1.00 95.31 83 LYS A CA 1
ATOM 655 C C . LYS A 1 83 ? -10.088 11.252 5.820 1.00 95.31 83 LYS A C 1
ATOM 657 O O . LYS A 1 83 ? -11.018 11.294 6.607 1.00 95.31 83 LYS A O 1
ATOM 662 N N . GLU A 1 84 ? -10.238 11.296 4.497 1.00 95.31 84 GLU A N 1
ATOM 663 C CA . GLU A 1 84 ? -11.555 11.321 3.839 1.00 95.31 84 GLU A CA 1
ATOM 664 C C . GLU A 1 84 ? -12.375 10.092 4.258 1.00 95.31 84 GLU A C 1
ATOM 666 O O . GLU A 1 84 ? -13.459 10.246 4.795 1.00 95.31 84 GLU A O 1
ATOM 671 N N . ILE A 1 85 ? -11.782 8.899 4.182 1.00 93.19 85 ILE A N 1
ATOM 672 C CA . ILE A 1 85 ? -12.460 7.630 4.499 1.00 93.19 85 ILE A CA 1
ATOM 673 C C . ILE A 1 85 ? -12.724 7.443 6.003 1.00 93.19 85 ILE A C 1
ATOM 675 O O . ILE A 1 85 ? -13.609 6.692 6.391 1.00 93.19 85 ILE A O 1
ATOM 679 N N . GLN A 1 86 ? -11.938 8.076 6.876 1.00 84.75 86 GLN A N 1
ATOM 680 C CA . GLN A 1 86 ? -12.183 8.038 8.326 1.00 84.75 86 GLN A CA 1
ATOM 681 C C . GLN A 1 86 ? -13.329 8.954 8.767 1.00 84.75 86 GLN A C 1
ATOM 683 O O . GLN A 1 86 ? -13.812 8.800 9.886 1.00 84.75 86 GLN A O 1
ATOM 688 N N . ASN A 1 87 ? -13.714 9.911 7.923 1.00 79.00 87 ASN A N 1
ATOM 689 C CA . ASN A 1 87 ? -14.800 10.849 8.188 1.00 79.00 87 ASN A CA 1
ATOM 690 C C . ASN A 1 87 ? -16.126 10.430 7.520 1.00 79.00 87 ASN A C 1
ATOM 692 O O . ASN A 1 87 ? -17.099 11.172 7.651 1.00 79.00 87 ASN A O 1
ATOM 696 N N . ASP A 1 88 ? -16.144 9.288 6.824 1.00 61.88 88 ASP A N 1
ATOM 697 C CA . ASP A 1 88 ? -17.329 8.649 6.231 1.00 61.88 88 ASP A CA 1
ATOM 698 C C . ASP A 1 88 ? -17.974 7.656 7.216 1.00 61.88 88 ASP A C 1
ATOM 700 O O . ASP A 1 88 ? -19.221 7.658 7.327 1.00 61.88 88 ASP A O 1
#

Secondary structure (DSSP, 8-state):
-HHHHHHHHHHHHHHHHGGG--TTTEEEEETTEEEE--EETTEEEEEEEEEETTTEEEEEEEEEE-SSSPPHHHHHHHHHHHHHHHT-

Solvent-accessible surface area (backbone atoms only — not comparable to full-atom values): 5105 Å² total; per-residue (Å²): 112,53,36,60,52,36,38,53,57,49,49,52,47,35,70,75,47,44,90,72,46,43,77,82,50,23,45,81,70,60,94,69,36,32,35,40,46,25,56,29,96,92,44,41,39,39,34,31,30,36,76,50,87,88,89,37,77,47,81,58,44,71,50,75,57,90,62,96,65,83,59,68,64,60,56,51,52,29,54,53,47,52,52,55,65,73,74,109

Sequence (88 aa):
MDVVADYARIVELLIEHGPNLRLPHSRTFGGGLFELRPRGKSGIGRAFYCFLAGQRVVILHAFIKKSQETPAQETKLARKRMKEIQND

pLDDT: mean 91.51, std 7.38, range [61.88, 97.5]

Mean predicted aligned error: 3.61 Å

Nearest PDB structures (foldseek):
  9bln-assembly1_U  TM=7.675E-01  e=3.994E-01  Homo sapiens
  7qp7-assembly1_1  TM=7.041E-01  e=1.170E+00  Homo sapiens
  8pj2-assembly1_1  TM=6.884E-01  e=2.344E+00  Homo sapiens
  8oz0-assembly1_I  TM=7.475E-01  e=3.425E+00  Homo sapiens

Foldseek 3Di:
DQQVVQVVVLVVVCLVCPPNDDPPQKHDPDPQKIKGWGDDPVATKIWIWGDDPPRDIDTQDIDTDPDPDDDPVRVVSSVVSVVVVVVD

Radius of gyration: 12.62 Å; Cα contacts (8 Å, |Δi|>4): 125; chains: 1; bounding box: 32×28×27 Å